Protein AF-A0A7L2R7G9-F1 (afdb_monomer_lite)

Structure (mmCIF, N/CA/C/O backbone):
data_AF-A0A7L2R7G9-F1
#
_entry.id   AF-A0A7L2R7G9-F1
#
loop_
_atom_site.group_PDB
_atom_site.id
_atom_site.type_symbol
_atom_site.label_atom_id
_atom_site.label_alt_id
_atom_site.label_comp_id
_atom_site.label_asym_id
_atom_site.label_entity_id
_atom_site.label_seq_id
_atom_site.pdbx_PDB_ins_code
_atom_site.Cartn_x
_atom_site.Cartn_y
_atom_site.Cartn_z
_atom_site.occupancy
_atom_site.B_iso_or_equiv
_atom_site.auth_seq_id
_atom_site.auth_comp_id
_atom_site.auth_asym_id
_atom_site.auth_atom_id
_atom_site.pdbx_PDB_model_num
ATOM 1 N N . SER A 1 1 ? -3.913 -5.974 10.122 1.00 55.69 1 SER A N 1
ATOM 2 C CA . SER A 1 1 ? -4.840 -5.306 9.182 1.00 55.69 1 SER A CA 1
ATOM 3 C C . SER A 1 1 ? -4.234 -4.159 8.368 1.00 55.69 1 SER A C 1
ATOM 5 O O . SER A 1 1 ? -4.800 -3.824 7.342 1.00 55.69 1 SER A O 1
ATOM 7 N N . VAL A 1 2 ? -3.067 -3.596 8.732 1.00 62.06 2 VAL A N 1
ATOM 8 C CA . VAL A 1 2 ? -2.329 -2.614 7.891 1.00 62.06 2 VAL A CA 1
ATOM 9 C C . VAL A 1 2 ? -1.736 -3.256 6.625 1.00 62.06 2 VAL A C 1
ATOM 11 O O . VAL A 1 2 ? -1.785 -2.676 5.543 1.00 62.06 2 VAL A O 1
ATOM 14 N N . LEU A 1 3 ? -1.203 -4.478 6.755 1.00 64.69 3 LEU A N 1
ATOM 15 C CA . LEU A 1 3 ? -0.523 -5.196 5.670 1.00 64.69 3 LEU A CA 1
ATOM 16 C C . LEU A 1 3 ? -1.424 -5.437 4.449 1.00 64.69 3 LEU A C 1
ATOM 18 O O . LEU A 1 3 ? -0.961 -5.284 3.325 1.00 64.69 3 LEU A O 1
ATOM 22 N N . THR A 1 4 ? -2.713 -5.723 4.648 1.00 70.88 4 THR A N 1
ATOM 23 C CA . THR A 1 4 ? -3.666 -5.982 3.556 1.00 70.88 4 THR A CA 1
ATOM 24 C C . THR A 1 4 ? -3.826 -4.773 2.629 1.00 70.88 4 THR A C 1
ATOM 26 O O . THR A 1 4 ? -3.811 -4.928 1.410 1.00 70.88 4 THR A O 1
ATOM 29 N N . GLY A 1 5 ? -3.908 -3.559 3.188 1.00 74.81 5 GLY A N 1
ATOM 30 C CA . GLY A 1 5 ? -4.026 -2.329 2.399 1.00 74.81 5 GLY A CA 1
ATOM 31 C C . GLY A 1 5 ? -2.746 -1.987 1.634 1.00 74.81 5 GLY A C 1
ATOM 32 O O . GLY A 1 5 ? -2.806 -1.598 0.466 1.00 74.81 5 GLY A O 1
ATOM 33 N N . LEU A 1 6 ? -1.582 -2.197 2.260 1.00 78.94 6 LEU A N 1
ATOM 34 C CA . LEU A 1 6 ? -0.281 -1.990 1.619 1.00 78.94 6 LEU A CA 1
ATOM 35 C C . LEU A 1 6 ? -0.080 -2.957 0.442 1.00 78.94 6 LEU A C 1
ATOM 37 O O . LEU A 1 6 ? 0.286 -2.530 -0.650 1.00 78.94 6 LEU A O 1
ATOM 41 N N . CYS A 1 7 ? -0.388 -4.242 0.631 1.00 81.31 7 CYS A N 1
ATOM 42 C CA . CYS A 1 7 ? -0.264 -5.247 -0.425 1.00 81.31 7 CYS A CA 1
ATOM 43 C C . CYS A 1 7 ? -1.185 -4.942 -1.610 1.00 81.31 7 CYS A C 1
ATOM 45 O O . CYS A 1 7 ? -0.743 -4.990 -2.757 1.00 81.31 7 CYS A O 1
ATOM 47 N N . LEU A 1 8 ? -2.436 -4.548 -1.344 1.00 80.56 8 LEU A N 1
ATOM 48 C CA . LEU A 1 8 ? -3.392 -4.183 -2.390 1.00 80.56 8 LEU A CA 1
ATOM 49 C C . LEU A 1 8 ? -2.891 -2.996 -3.226 1.00 80.56 8 LEU A C 1
ATOM 51 O O . LEU A 1 8 ? -2.925 -3.046 -4.456 1.00 80.56 8 LEU A O 1
ATOM 55 N N . ARG A 1 9 ? -2.360 -1.955 -2.568 1.00 81.31 9 ARG A N 1
ATOM 56 C CA . ARG A 1 9 ? -1.774 -0.789 -3.244 1.00 81.31 9 ARG A CA 1
ATOM 57 C C . ARG A 1 9 ? -0.647 -1.187 -4.183 1.00 81.31 9 ARG A C 1
ATOM 59 O O . ARG A 1 9 ? -0.600 -0.719 -5.315 1.00 81.31 9 ARG A O 1
ATOM 66 N N . ILE A 1 10 ? 0.245 -2.055 -3.720 1.00 81.31 10 ILE A N 1
ATOM 67 C CA . ILE A 1 10 ? 1.433 -2.456 -4.475 1.00 81.31 10 ILE A CA 1
ATOM 68 C C . ILE A 1 10 ? 1.085 -3.399 -5.621 1.00 81.31 10 ILE A C 1
ATOM 70 O O . ILE A 1 10 ? 1.625 -3.236 -6.715 1.00 81.31 10 ILE A O 1
ATOM 74 N N . LYS A 1 11 ? 0.141 -4.323 -5.415 1.00 82.56 11 LYS A N 1
ATOM 75 C CA . LYS A 1 11 ? -0.409 -5.163 -6.486 1.00 82.56 11 LYS A CA 1
ATOM 76 C C . LYS A 1 11 ? -1.012 -4.287 -7.587 1.00 82.56 11 LYS A C 1
ATOM 78 O O . LYS A 1 11 ? -0.640 -4.432 -8.746 1.00 82.56 11 LYS A O 1
ATOM 83 N N . LEU A 1 12 ? -1.855 -3.315 -7.227 1.00 81.31 12 LEU A N 1
ATOM 84 C CA . LEU A 1 12 ? -2.462 -2.382 -8.183 1.00 81.31 12 LEU A CA 1
ATOM 85 C C . LEU A 1 12 ? -1.409 -1.527 -8.894 1.00 81.31 12 LEU A C 1
ATOM 87 O O . LEU A 1 12 ? -1.442 -1.424 -10.115 1.00 81.31 12 LEU A O 1
ATOM 91 N N . GLN A 1 13 ? -0.423 -1.001 -8.168 1.00 79.75 13 GLN A N 1
ATOM 92 C CA . GLN A 1 13 ? 0.664 -0.216 -8.752 1.00 79.75 13 GLN A CA 1
ATOM 93 C C . GLN A 1 13 ? 1.549 -1.037 -9.713 1.00 79.75 13 GLN A C 1
ATOM 95 O O . GLN A 1 13 ? 2.043 -0.486 -10.693 1.00 79.75 13 GLN A O 1
ATOM 100 N N . ARG A 1 14 ? 1.744 -2.341 -9.463 1.00 79.19 14 ARG A N 1
ATOM 101 C CA . ARG A 1 14 ? 2.456 -3.260 -10.374 1.00 79.19 14 ARG A CA 1
ATOM 102 C C . ARG A 1 14 ? 1.618 -3.628 -11.601 1.00 79.19 14 ARG A C 1
ATOM 104 O O . ARG A 1 14 ? 2.157 -3.690 -12.701 1.00 79.19 14 ARG A O 1
ATOM 111 N N . CYS A 1 15 ? 0.322 -3.879 -11.422 1.00 80.25 15 CYS A N 1
ATOM 112 C CA . CYS A 1 15 ? -0.576 -4.300 -12.500 1.00 80.25 15 CYS A CA 1
ATOM 113 C C . CYS A 1 15 ? -1.034 -3.144 -13.404 1.00 80.25 15 CYS A C 1
ATOM 115 O O . CYS A 1 15 ? -1.406 -3.383 -14.550 1.00 80.25 15 CYS A O 1
ATOM 117 N N . LEU A 1 16 ? -1.018 -1.902 -12.913 1.00 79.44 16 LEU A N 1
ATOM 118 C CA . LEU A 1 16 ? -1.447 -0.711 -13.649 1.00 79.44 16 LEU A CA 1
ATOM 119 C C . LEU A 1 16 ? -0.217 0.133 -14.039 1.00 79.44 16 LEU A C 1
ATOM 121 O O . LEU A 1 16 ? 0.225 0.972 -13.252 1.00 79.44 16 LEU A O 1
ATOM 125 N N . PRO A 1 17 ? 0.329 -0.029 -15.261 1.00 71.81 17 PRO A N 1
ATOM 126 C CA . PRO A 1 17 ? 1.564 0.637 -15.699 1.00 71.81 17 PRO A CA 1
ATOM 127 C C . PRO A 1 17 ? 1.413 2.146 -15.970 1.00 71.81 17 PRO A C 1
ATOM 129 O O . PRO A 1 17 ? 2.379 2.814 -16.336 1.00 71.81 17 PRO A O 1
ATOM 132 N N . PHE A 1 18 ? 0.212 2.706 -15.818 1.00 77.56 18 PHE A N 1
ATOM 133 C CA . PHE A 1 18 ? -0.081 4.120 -16.050 1.00 77.56 18 PHE A CA 1
ATOM 134 C C . PHE A 1 18 ? -0.238 4.886 -14.735 1.00 77.56 18 PHE A C 1
ATOM 136 O O . PHE A 1 18 ? -0.612 4.319 -13.713 1.00 77.56 18 PHE A O 1
ATOM 143 N N . ARG A 1 19 ? 0.008 6.203 -14.742 1.00 72.50 19 ARG A N 1
ATOM 144 C CA . ARG A 1 19 ? -0.240 7.054 -13.566 1.00 72.50 19 ARG A CA 1
ATOM 145 C C . ARG A 1 19 ? -1.736 7.078 -13.252 1.00 72.50 19 ARG A C 1
ATOM 147 O O . ARG A 1 19 ? -2.511 7.681 -13.985 1.00 72.50 19 ARG A O 1
ATOM 154 N N . HIS A 1 20 ? -2.119 6.462 -12.143 1.00 78.12 20 HIS A N 1
ATOM 155 C CA . HIS A 1 20 ? -3.479 6.461 -11.617 1.00 78.12 20 HIS A CA 1
ATOM 156 C C . HIS A 1 20 ? -3.482 7.028 -10.194 1.00 78.12 20 HIS A C 1
ATOM 158 O O . HIS A 1 20 ? -2.506 6.901 -9.448 1.00 78.12 20 HIS A O 1
ATOM 164 N N . LYS A 1 21 ? -4.575 7.699 -9.817 1.00 79.75 21 LYS A N 1
ATOM 165 C CA . LYS A 1 21 ? -4.797 8.119 -8.433 1.00 79.75 21 LYS A CA 1
ATOM 166 C C . LYS A 1 21 ? -5.469 6.953 -7.714 1.00 79.75 21 LYS A C 1
ATOM 168 O O . LYS A 1 21 ? -6.623 6.655 -7.991 1.00 79.75 21 LYS A O 1
ATOM 173 N N . LEU A 1 22 ? -4.719 6.269 -6.854 1.00 80.00 22 LEU A N 1
ATOM 174 C CA . LEU A 1 22 ? -5.244 5.176 -6.046 1.00 80.00 22 LEU A CA 1
ATOM 175 C C . LEU A 1 22 ? -5.524 5.666 -4.627 1.00 80.00 22 LEU A C 1
ATOM 177 O O . LEU A 1 22 ? -4.598 6.060 -3.912 1.00 80.00 22 LEU A O 1
ATOM 181 N N . GLU A 1 23 ? -6.792 5.611 -4.238 1.00 80.19 23 GLU A N 1
ATOM 182 C CA . GLU A 1 23 ? -7.258 5.913 -2.889 1.00 80.19 23 GLU A CA 1
ATOM 183 C C . GLU A 1 23 ? -7.897 4.647 -2.314 1.00 80.19 23 GLU A C 1
ATOM 185 O O . GLU A 1 23 ? -8.883 4.142 -2.846 1.00 80.19 23 GLU A O 1
ATOM 190 N N . ILE A 1 24 ? -7.270 4.087 -1.278 1.00 80.31 24 ILE A N 1
ATOM 191 C CA . ILE A 1 24 ? -7.740 2.870 -0.606 1.00 80.31 24 ILE A CA 1
ATOM 192 C C . ILE A 1 24 ? -8.302 3.281 0.746 1.00 80.31 24 ILE A C 1
ATOM 194 O O . ILE A 1 24 ? -7.632 3.989 1.500 1.00 80.31 24 ILE A O 1
ATOM 198 N N . TYR A 1 25 ? -9.505 2.799 1.047 1.00 81.19 25 TYR A N 1
ATOM 199 C CA . TYR A 1 25 ? -10.171 3.018 2.321 1.00 81.19 25 TYR A CA 1
ATOM 200 C C . TYR A 1 25 ? -10.591 1.680 2.918 1.00 81.19 25 TYR A C 1
ATOM 202 O O . TYR A 1 25 ? -11.119 0.812 2.223 1.00 81.19 25 TYR A O 1
ATOM 210 N N . ILE A 1 26 ? -10.340 1.517 4.210 1.00 77.81 26 ILE A N 1
ATOM 211 C CA . ILE A 1 26 ? -10.937 0.459 5.014 1.00 77.81 26 ILE A CA 1
ATOM 212 C C . ILE A 1 26 ? -12.408 0.803 5.245 1.00 77.81 26 ILE A C 1
ATOM 214 O O . ILE A 1 26 ? -12.735 1.956 5.518 1.00 77.81 26 ILE A O 1
ATOM 218 N N . SER A 1 27 ? -13.273 -0.205 5.126 1.00 77.06 27 SER A N 1
ATOM 219 C CA . SER A 1 27 ? -14.701 -0.082 5.414 1.00 77.06 27 SER A CA 1
ATOM 220 C C . SER A 1 27 ? -14.939 0.358 6.858 1.00 77.06 27 SER A C 1
ATOM 222 O O . SER A 1 27 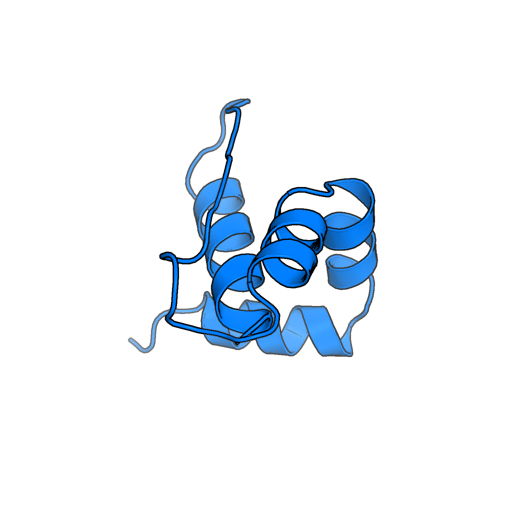? -14.351 -0.208 7.787 1.00 77.06 27 SER A O 1
ATOM 224 N N . GLU A 1 28 ? -15.834 1.328 7.028 1.00 69.94 28 GLU A N 1
ATOM 225 C CA . GLU A 1 28 ? -16.140 1.937 8.322 1.00 69.94 28 GLU A CA 1
ATOM 226 C C . GLU A 1 28 ? -16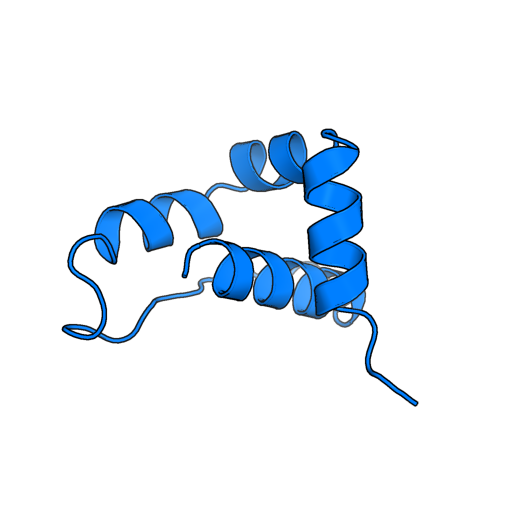.633 0.895 9.339 1.00 69.94 28 GLU A C 1
ATOM 228 O O . GLU A 1 28 ? -17.486 0.057 9.036 1.00 69.94 28 GLU A O 1
ATOM 233 N N . GLY A 1 29 ? -16.079 0.932 10.553 1.00 70.12 29 GLY A N 1
ATOM 234 C CA . GLY A 1 29 ? -16.507 0.083 11.673 1.00 70.12 29 GLY A CA 1
ATOM 235 C C . GLY A 1 29 ? -15.874 -1.311 11.716 1.00 70.12 29 GLY A C 1
ATOM 236 O O . GLY A 1 29 ? -16.163 -2.088 12.627 1.00 70.12 29 GLY A O 1
ATOM 237 N N . THR A 1 30 ? -14.971 -1.630 10.784 1.00 67.62 30 THR A N 1
ATOM 238 C CA . THR A 1 30 ? -14.272 -2.929 10.769 1.00 67.62 30 THR A CA 1
ATOM 239 C C . THR A 1 30 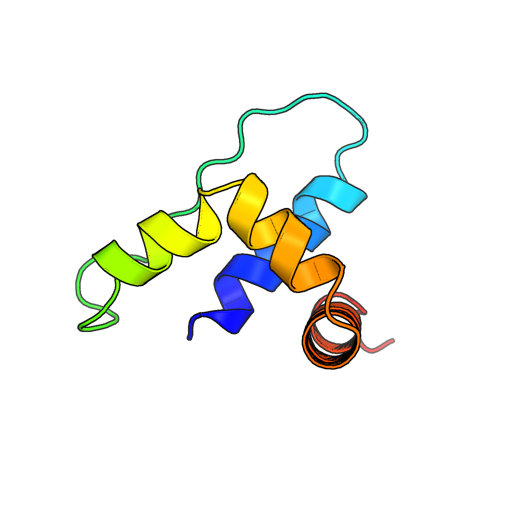? -13.025 -2.941 11.660 1.00 67.62 30 THR A C 1
ATOM 241 O O . THR A 1 30 ? -12.569 -4.006 12.072 1.00 67.62 30 THR A O 1
ATOM 244 N N . HIS A 1 31 ? -12.439 -1.773 11.946 1.00 67.00 31 HIS A N 1
ATOM 245 C CA . HIS A 1 31 ? -11.189 -1.655 12.699 1.00 67.00 31 HIS A CA 1
ATOM 246 C C . HIS A 1 31 ? -11.108 -0.332 13.470 1.00 67.00 31 HIS A C 1
ATOM 248 O O . HIS A 1 31 ? -11.238 0.735 12.886 1.00 67.00 31 HIS A O 1
ATOM 254 N N . SER A 1 32 ? -10.761 -0.375 14.762 1.00 69.50 32 SER A N 1
ATOM 255 C CA . SER A 1 32 ? -10.619 0.828 15.610 1.00 69.50 32 SER A CA 1
ATOM 256 C C . SER A 1 32 ? -9.502 1.795 15.181 1.00 69.50 32 SER A C 1
ATOM 258 O O . SER A 1 32 ? -9.388 2.882 15.733 1.00 69.50 32 SER A O 1
ATOM 260 N N . THR A 1 33 ? -8.657 1.399 14.226 1.00 74.38 33 THR A N 1
ATOM 261 C CA . THR A 1 33 ? -7.540 2.192 13.689 1.00 74.38 33 THR A CA 1
ATOM 262 C C . THR A 1 33 ? -7.705 2.521 12.205 1.00 74.38 33 THR A C 1
ATOM 264 O O . THR A 1 33 ? -6.735 2.895 11.552 1.00 74.38 33 THR A O 1
ATOM 267 N N . GLU A 1 34 ? -8.912 2.389 11.650 1.00 76.81 34 GLU A N 1
ATOM 268 C CA . GLU A 1 34 ? -9.187 2.589 10.219 1.00 76.81 34 GLU A CA 1
ATOM 269 C C . GLU A 1 34 ? -8.665 3.920 9.664 1.00 76.81 34 GLU A C 1
ATOM 271 O O . GLU A 1 34 ? -8.050 3.929 8.602 1.00 76.81 34 GLU A O 1
ATOM 276 N N . GLU A 1 35 ? -8.832 5.030 10.388 1.00 79.75 35 GLU A N 1
ATOM 277 C CA . GLU A 1 35 ? -8.404 6.351 9.919 1.00 79.75 35 GLU A CA 1
ATOM 278 C C . GLU A 1 35 ? -6.876 6.449 9.819 1.00 79.75 35 GLU A C 1
ATOM 280 O O . GLU A 1 35 ? -6.335 6.936 8.823 1.00 79.75 35 GLU A O 1
ATOM 285 N N . ASP A 1 36 ? -6.174 5.948 10.836 1.00 80.31 36 ASP A N 1
ATOM 286 C CA . ASP A 1 36 ? -4.715 5.924 10.856 1.00 80.31 36 ASP A CA 1
ATOM 287 C C . ASP A 1 36 ? -4.177 5.001 9.758 1.00 80.31 36 ASP A C 1
ATOM 289 O O . ASP A 1 36 ? -3.273 5.370 9.010 1.00 80.31 36 ASP A O 1
ATOM 293 N N . ILE A 1 37 ? -4.806 3.839 9.572 1.00 79.62 37 ILE A N 1
ATOM 294 C CA . ILE A 1 37 ? -4.447 2.912 8.502 1.00 79.62 37 ILE A CA 1
ATOM 295 C C . ILE A 1 37 ? -4.688 3.554 7.127 1.00 79.62 37 ILE A C 1
ATOM 297 O O . ILE A 1 37 ? -3.800 3.519 6.278 1.00 79.62 37 ILE A O 1
ATOM 301 N N . ASN A 1 38 ? -5.834 4.200 6.906 1.00 82.25 38 ASN A N 1
ATOM 302 C CA . ASN A 1 38 ? -6.138 4.895 5.654 1.00 82.25 38 ASN A CA 1
ATOM 303 C C . ASN A 1 38 ? -5.105 5.989 5.359 1.00 82.25 38 ASN A C 1
ATOM 305 O O . ASN A 1 38 ? -4.637 6.095 4.224 1.00 82.25 38 ASN A O 1
ATOM 309 N N . LYS A 1 39 ? -4.687 6.764 6.367 1.00 83.62 39 LYS A N 1
ATOM 310 C CA . LYS A 1 39 ? -3.601 7.745 6.219 1.00 83.62 39 LYS A CA 1
ATOM 311 C C . LYS A 1 39 ? -2.293 7.067 5.808 1.00 83.62 39 LYS A C 1
ATOM 313 O O . LYS A 1 39 ? -1.669 7.497 4.843 1.00 83.62 39 LYS A O 1
ATOM 318 N N . GLN A 1 40 ? -1.918 5.971 6.471 1.00 81.00 40 GLN A N 1
ATOM 319 C CA . GLN A 1 40 ? -0.689 5.232 6.167 1.00 81.00 40 GLN A CA 1
ATOM 320 C C . GLN A 1 40 ? -0.658 4.643 4.752 1.00 81.00 40 GLN A C 1
ATOM 322 O O . GLN A 1 40 ? 0.373 4.721 4.090 1.00 81.00 40 GLN A O 1
ATOM 327 N N . ILE A 1 41 ? -1.761 4.051 4.281 1.00 81.94 41 ILE A N 1
ATOM 328 C CA . ILE A 1 41 ? -1.814 3.408 2.959 1.00 81.94 41 ILE A CA 1
ATOM 329 C C . ILE A 1 41 ? -1.835 4.459 1.839 1.00 81.94 41 ILE A C 1
ATOM 331 O O . ILE A 1 41 ? -1.306 4.218 0.754 1.00 81.94 41 ILE A O 1
ATOM 335 N N . ASN A 1 42 ? -2.456 5.619 2.069 1.00 82.81 42 ASN A N 1
ATOM 336 C CA . ASN A 1 42 ? -2.553 6.670 1.054 1.00 82.81 42 ASN A CA 1
ATOM 337 C C . ASN A 1 42 ? -1.294 7.545 0.958 1.00 82.81 42 ASN A C 1
ATOM 339 O O . ASN A 1 42 ? -1.055 8.139 -0.100 1.00 82.81 42 ASN A O 1
ATOM 343 N N . ASP A 1 43 ? -0.462 7.558 1.999 1.00 86.19 43 ASP A N 1
ATOM 344 C CA . ASP A 1 43 ? 0.832 8.234 2.022 1.00 86.19 43 ASP A CA 1
ATOM 345 C C . ASP A 1 43 ? 1.856 7.523 1.117 1.00 86.19 43 ASP A C 1
ATOM 347 O O . ASP A 1 43 ? 2.317 6.411 1.377 1.00 86.19 43 ASP A O 1
ATOM 351 N N . LYS A 1 44 ? 2.217 8.179 0.011 1.00 80.56 44 LYS A N 1
ATOM 352 C CA . LYS A 1 44 ? 3.153 7.633 -0.981 1.00 80.56 44 LYS A CA 1
ATOM 353 C C . LYS A 1 44 ? 4.581 7.535 -0.453 1.00 80.56 44 LYS A C 1
ATOM 355 O O . LYS A 1 44 ? 5.275 6.596 -0.830 1.00 80.56 44 LYS A O 1
ATOM 360 N N . GLU A 1 45 ? 5.011 8.478 0.378 1.00 85.38 45 GLU A N 1
ATOM 361 C CA . GLU A 1 45 ? 6.369 8.495 0.925 1.00 85.38 45 GLU A CA 1
ATOM 362 C C . GLU A 1 45 ? 6.525 7.383 1.956 1.00 85.38 45 GLU A C 1
ATOM 364 O O . GLU A 1 45 ? 7.504 6.639 1.931 1.00 85.38 45 GLU A O 1
ATOM 369 N N . ARG A 1 46 ? 5.505 7.180 2.793 1.00 84.00 46 ARG A N 1
ATOM 370 C CA . ARG A 1 46 ? 5.486 6.094 3.774 1.00 84.00 46 ARG A CA 1
ATOM 371 C C . ARG A 1 46 ? 5.423 4.717 3.117 1.00 84.00 46 ARG A C 1
ATOM 373 O O . ARG A 1 46 ? 6.134 3.811 3.543 1.00 84.00 46 ARG A O 1
ATOM 380 N N . VAL A 1 47 ? 4.615 4.559 2.065 1.00 81.81 47 VAL A N 1
ATOM 381 C CA . VAL A 1 47 ? 4.562 3.322 1.262 1.00 81.81 47 VAL A CA 1
ATOM 382 C C . VAL A 1 47 ? 5.906 3.051 0.582 1.00 81.81 47 VAL A C 1
ATOM 384 O O . VAL A 1 47 ? 6.365 1.909 0.581 1.00 81.81 47 VAL A O 1
ATOM 387 N N . ALA A 1 48 ? 6.559 4.083 0.041 1.00 83.12 48 ALA A N 1
ATOM 388 C CA . ALA A 1 48 ? 7.884 3.953 -0.558 1.00 83.12 48 ALA A CA 1
ATOM 389 C C . ALA A 1 48 ? 8.930 3.536 0.486 1.00 83.12 48 ALA A C 1
ATOM 391 O O . ALA A 1 48 ? 9.615 2.538 0.285 1.00 83.12 48 ALA A O 1
ATOM 392 N N . ALA A 1 49 ? 8.974 4.209 1.638 1.00 85.38 49 ALA A N 1
ATOM 393 C CA . ALA A 1 49 ? 9.880 3.868 2.734 1.00 85.38 49 ALA A CA 1
ATOM 394 C C . ALA A 1 49 ? 9.646 2.443 3.269 1.00 85.38 49 ALA A C 1
ATOM 396 O O . ALA A 1 49 ? 10.594 1.727 3.586 1.00 85.38 49 ALA A O 1
ATOM 397 N N . ALA A 1 50 ? 8.387 1.996 3.332 1.00 82.88 50 ALA A N 1
ATOM 398 C CA . ALA A 1 50 ? 8.056 0.621 3.693 1.00 82.88 50 ALA A CA 1
ATOM 399 C C . ALA A 1 50 ? 8.599 -0.390 2.669 1.00 82.88 50 ALA A C 1
ATOM 401 O O . ALA A 1 50 ? 9.061 -1.456 3.061 1.00 82.88 50 ALA A O 1
ATOM 402 N N . MET A 1 51 ? 8.593 -0.053 1.378 1.00 81.56 51 MET A N 1
ATOM 403 C CA . MET A 1 51 ? 9.147 -0.903 0.319 1.00 81.56 51 MET A CA 1
ATOM 404 C C . MET A 1 51 ? 10.672 -0.910 0.249 1.00 81.56 51 MET A C 1
ATOM 406 O O . MET A 1 51 ? 11.245 -1.884 -0.239 1.00 81.56 51 MET A O 1
ATOM 410 N N . GLU A 1 52 ? 11.328 0.135 0.749 1.00 85.12 52 GLU A N 1
ATOM 411 C CA . GLU A 1 52 ? 12.783 0.144 0.926 1.00 85.12 52 GLU A CA 1
ATOM 412 C C . GLU A 1 52 ? 13.228 -0.705 2.126 1.00 85.12 52 GLU A C 1
ATOM 414 O O . GLU A 1 52 ? 14.382 -1.128 2.191 1.00 85.12 52 GLU A O 1
ATOM 419 N N . ASN A 1 53 ? 12.320 -1.017 3.061 1.00 85.88 53 ASN A N 1
ATOM 420 C CA . ASN A 1 53 ? 12.616 -1.914 4.171 1.00 85.88 53 ASN A CA 1
ATOM 421 C C . ASN A 1 53 ? 12.513 -3.384 3.718 1.00 85.88 53 ASN A C 1
ATOM 423 O O . ASN A 1 53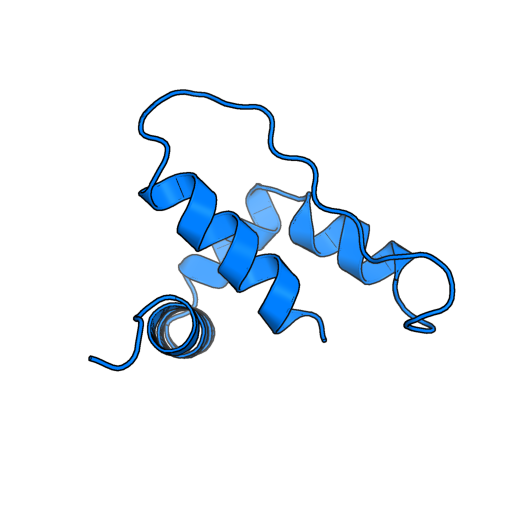 ? 11.409 -3.854 3.432 1.00 85.88 53 ASN A O 1
ATOM 427 N N . PRO A 1 54 ? 13.617 -4.155 3.713 1.00 85.94 54 PRO A N 1
ATOM 428 C CA . PRO A 1 54 ? 13.630 -5.521 3.192 1.00 85.94 54 PRO A CA 1
ATOM 429 C C . PRO A 1 54 ? 12.666 -6.464 3.925 1.00 85.94 54 PRO A C 1
ATOM 431 O O . PRO A 1 54 ? 12.051 -7.305 3.276 1.00 85.94 54 PRO A O 1
ATOM 434 N N . ASN A 1 55 ? 12.461 -6.285 5.237 1.00 85.62 55 ASN A N 1
ATOM 435 C CA . ASN A 1 55 ? 11.526 -7.114 6.007 1.00 85.62 55 ASN A CA 1
ATOM 436 C C . ASN A 1 55 ? 10.074 -6.889 5.569 1.00 85.62 55 ASN A C 1
ATOM 438 O O . ASN A 1 55 ? 9.312 -7.834 5.392 1.00 85.62 55 ASN A O 1
ATOM 442 N N . LEU A 1 56 ? 9.682 -5.624 5.391 1.00 83.06 56 LEU A N 1
ATOM 443 C CA . LEU A 1 56 ? 8.329 -5.282 4.950 1.00 83.06 56 LEU A CA 1
ATOM 444 C C . LEU A 1 56 ? 8.130 -5.647 3.482 1.00 83.06 56 LEU A C 1
ATOM 446 O O . LEU A 1 56 ? 7.077 -6.168 3.125 1.00 83.06 56 LEU A O 1
ATOM 450 N N . ARG A 1 57 ? 9.149 -5.420 2.650 1.00 84.06 57 ARG A N 1
ATOM 451 C CA . ARG A 1 57 ? 9.140 -5.788 1.238 1.00 84.06 57 ARG A CA 1
ATOM 452 C C . ARG A 1 57 ? 8.897 -7.279 1.056 1.00 84.06 57 ARG A C 1
ATOM 454 O O . ARG A 1 57 ? 8.035 -7.628 0.267 1.00 84.06 57 ARG A O 1
ATOM 461 N N . GLU A 1 58 ? 9.596 -8.139 1.796 1.00 85.06 58 GLU A N 1
ATOM 462 C CA . GLU A 1 58 ? 9.421 -9.593 1.694 1.00 85.06 58 GLU A CA 1
ATOM 463 C C . GLU A 1 58 ? 8.002 -10.027 2.075 1.00 85.06 58 GLU A C 1
ATOM 465 O O . GLU A 1 58 ? 7.370 -10.768 1.327 1.00 85.06 58 GLU A O 1
ATOM 470 N N . ILE A 1 59 ? 7.459 -9.505 3.180 1.00 82.94 59 ILE A N 1
ATOM 471 C CA . ILE A 1 59 ? 6.082 -9.801 3.605 1.00 82.94 59 ILE A CA 1
ATOM 472 C C . ILE A 1 59 ? 5.081 -9.342 2.540 1.00 82.94 59 ILE A C 1
ATOM 474 O O . ILE A 1 59 ? 4.157 -10.075 2.189 1.00 82.94 59 ILE A O 1
ATOM 478 N N . VAL A 1 60 ? 5.259 -8.132 2.005 1.00 82.06 60 VAL A N 1
ATOM 479 C CA . VAL A 1 60 ? 4.372 -7.615 0.961 1.00 82.06 60 VAL A CA 1
ATOM 480 C C . VAL A 1 60 ? 4.510 -8.429 -0.319 1.00 82.06 60 VAL A C 1
ATOM 482 O O . VAL A 1 60 ? 3.493 -8.760 -0.920 1.00 82.06 60 VAL A O 1
ATOM 485 N N . GLU A 1 61 ? 5.727 -8.800 -0.717 1.00 82.12 61 GLU A N 1
ATOM 486 C CA . GLU A 1 61 ? 5.967 -9.668 -1.869 1.00 82.12 61 GLU A CA 1
ATOM 487 C C . GLU A 1 61 ? 5.294 -11.028 -1.693 1.00 82.12 61 GLU A C 1
ATOM 489 O O . GLU A 1 61 ? 4.583 -11.452 -2.600 1.00 82.12 61 GLU A O 1
ATOM 494 N N . GLN A 1 62 ? 5.394 -11.660 -0.524 1.00 81.81 62 GLN A N 1
ATOM 495 C CA . GLN A 1 62 ? 4.677 -12.904 -0.228 1.00 81.81 62 GLN A CA 1
ATOM 496 C C . GLN A 1 62 ? 3.154 -12.739 -0.313 1.00 81.81 62 GLN A C 1
ATOM 498 O O . GLN A 1 62 ? 2.472 -13.627 -0.807 1.00 81.81 62 GLN A O 1
ATOM 503 N N . CYS A 1 63 ? 2.608 -11.603 0.123 1.00 78.69 63 CYS A N 1
ATOM 504 C CA . CYS A 1 63 ? 1.169 -11.349 0.061 1.00 78.69 63 CYS A CA 1
ATOM 505 C C . CYS A 1 63 ? 0.649 -10.984 -1.340 1.00 78.69 63 CYS A C 1
ATOM 507 O O . CYS A 1 63 ? -0.529 -11.199 -1.617 1.00 78.69 63 CYS A O 1
ATOM 509 N N . VAL A 1 64 ? 1.472 -10.384 -2.209 1.00 78.62 64 VAL A N 1
ATOM 510 C CA . VAL A 1 64 ? 1.068 -10.040 -3.590 1.00 78.62 64 VAL A CA 1
ATOM 511 C C . VAL A 1 64 ? 1.393 -11.138 -4.599 1.00 78.62 64 VAL A C 1
ATOM 513 O O . VAL A 1 64 ? 0.853 -11.102 -5.708 1.00 78.62 64 VAL A O 1
ATOM 516 N N . THR A 1 65 ? 2.261 -12.085 -4.247 1.00 75.25 65 THR A N 1
ATOM 517 C CA . THR A 1 65 ? 2.516 -13.290 -5.042 1.00 75.25 65 THR A CA 1
ATOM 518 C C . THR A 1 65 ? 1.342 -14.237 -4.817 1.00 75.25 65 THR A C 1
ATOM 520 O O . THR A 1 65 ? 1.072 -14.633 -3.688 1.00 75.25 65 THR A O 1
ATOM 523 N N . GLU A 1 66 ? 0.577 -14.526 -5.868 1.00 61.66 66 GLU A N 1
ATOM 524 C CA . GLU A 1 66 ? -0.505 -15.511 -5.778 1.00 61.66 66 GLU A CA 1
ATOM 525 C C . GLU A 1 66 ? 0.107 -16.899 -5.529 1.00 61.66 66 GLU A C 1
ATOM 527 O O . GLU A 1 66 ? 1.151 -17.197 -6.116 1.00 61.66 66 GLU A O 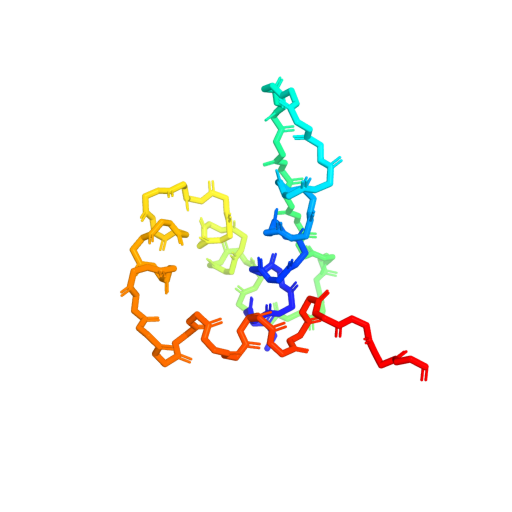1
ATOM 532 N N . PRO A 1 67 ? -0.479 -17.737 -4.654 1.00 54.78 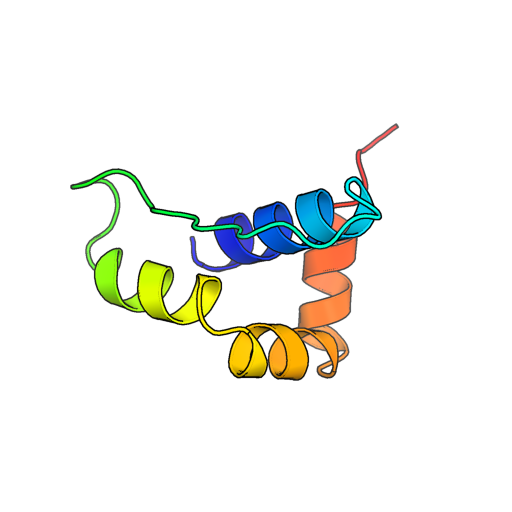67 PRO A N 1
ATOM 533 C CA . PRO A 1 67 ? -0.169 -19.156 -4.681 1.00 54.78 67 PRO A CA 1
ATOM 534 C C . PRO A 1 67 ? -0.663 -19.709 -6.024 1.00 54.78 67 PRO A C 1
ATOM 536 O O . PRO A 1 67 ? -1.814 -19.469 -6.390 1.00 54.78 67 PRO A O 1
ATOM 539 N N . ASP A 1 68 ? 0.236 -20.371 -6.751 1.00 45.97 68 ASP A N 1
ATOM 540 C CA . ASP A 1 68 ? -0.063 -21.134 -7.972 1.00 45.97 68 ASP A CA 1
ATOM 541 C C . ASP A 1 68 ? -1.220 -22.132 -7.751 1.00 45.97 68 ASP A C 1
ATOM 543 O O . ASP A 1 68 ? -1.261 -22.761 -6.661 1.00 45.97 68 ASP A O 1
#

InterPro domains:
  IPR034904 Fe-S cluster assembly domain superfamily [G3DSA:3.30.300.130] (1-32)
  IPR039796 MIP18 family [PTHR12377] (3-66)

Sequence (68 aa):
SVLTGLCLRIKLQRCLPFRHKLEIYISEGTHSTEEDINKQINDKERVAAAMENPNLREIVEQCVTEPD

Foldseek 3Di:
DLLVLLLVLVLCCVVPVDDDQDQDFDDPPPDPCRVVSSVQSNDPVNSVVLCVDPVSVVSSVVVSDDDD

Secondary structure (DSSP, 8-state):
-HHHHHHHHHHHHHH--S-------PPTTS-TTHHHHHHHHH-HHHHHHHHHSHHHHHHHHHHHS---

Organism: NCBI:txid98144

Radius of gyration: 12.13 Å; chains: 1; bounding box: 30×30×32 Å

pLDDT: mean 77.74, std 7.93, range [45.97, 86.19]